Protein AF-A0A081C253-F1 (afdb_monomer_lite)

Radius of gyration: 20.44 Å; chains: 1; bounding box: 42×33×58 Å

Organism: Vecturithrix granuli (NCBI:txid1499967)

Foldseek 3Di:
DDPCPVVVVVVVLVVQLVVVCQAPNHGDDPVVSNCCSVCVQPDCDVVRNPCCPPPVDHGPVVVVVVVVVVVVVVVVVVVD

Secondary structure (DSSP, 8-state):
--TTHHHHHHHHHHHHHHHTSEETTEEPPHHHHHHHHH-S--S--GGGT-HHHHTSPPPHHHHHHHHHHHHHHHHHHHT-

Structure (mmCIF, N/CA/C/O backbone):
data_AF-A0A081C253-F1
#
_entry.id   AF-A0A081C253-F1
#
loop_
_atom_site.group_PDB
_atom_site.id
_atom_site.type_symbol
_atom_site.label_atom_id
_atom_site.label_alt_id
_atom_site.label_comp_id
_atom_site.label_asym_id
_atom_site.label_entity_id
_atom_site.label_seq_id
_atom_site.pdbx_PDB_ins_code
_atom_site.Cartn_x
_atom_site.Cartn_y
_atom_site.Cartn_z
_atom_site.occupancy
_atom_site.B_iso_or_equiv
_atom_site.auth_seq_id
_atom_site.auth_comp_id
_atom_site.auth_asym_id
_atom_site.auth_atom_id
_atom_site.pdbx_PDB_model_num
ATOM 1 N N . MET A 1 1 ? 22.621 -23.023 -8.098 1.00 50.88 1 MET A N 1
ATOM 2 C CA . MET A 1 1 ? 22.538 -21.708 -7.411 1.00 50.88 1 MET A CA 1
ATOM 3 C C . MET A 1 1 ? 22.106 -20.631 -8.414 1.00 50.88 1 MET A C 1
ATOM 5 O O . MET A 1 1 ? 22.907 -20.212 -9.237 1.00 50.88 1 MET A O 1
ATOM 9 N N . VAL A 1 2 ? 20.823 -20.245 -8.448 1.00 56.78 2 VAL A N 1
ATOM 10 C CA . VAL A 1 2 ? 20.278 -19.408 -9.543 1.00 56.78 2 VAL A CA 1
ATOM 11 C C . VAL A 1 2 ? 20.645 -17.928 -9.345 1.00 56.78 2 VAL A C 1
ATOM 13 O O . VAL A 1 2 ? 19.920 -17.181 -8.685 1.00 56.78 2 VAL A O 1
ATOM 16 N N . LYS A 1 3 ? 21.763 -17.495 -9.948 1.00 58.78 3 LYS A N 1
ATOM 17 C CA . LYS A 1 3 ? 22.240 -16.093 -9.982 1.00 58.78 3 LYS A CA 1
ATOM 18 C C . LYS A 1 3 ? 21.251 -15.110 -10.640 1.00 58.78 3 LYS A C 1
ATOM 20 O O . LYS A 1 3 ? 21.355 -13.905 -10.431 1.00 58.78 3 LYS A O 1
ATOM 25 N N . PHE A 1 4 ? 20.240 -15.601 -11.358 1.00 63.19 4 PHE A N 1
ATOM 26 C CA . PHE A 1 4 ? 19.267 -14.771 -12.080 1.00 63.19 4 PHE A CA 1
ATOM 27 C C . PHE A 1 4 ? 18.099 -14.248 -11.235 1.00 63.19 4 PHE A C 1
ATOM 29 O O . PHE A 1 4 ? 17.366 -13.372 -11.688 1.00 63.19 4 PHE A O 1
ATOM 36 N N . LYS A 1 5 ? 17.927 -14.701 -9.983 1.00 81.19 5 LYS A N 1
ATOM 37 C CA . LYS A 1 5 ? 16.767 -14.312 -9.155 1.00 81.19 5 LYS A CA 1
ATOM 38 C C . LYS A 1 5 ? 16.640 -12.792 -8.964 1.00 81.19 5 LYS A C 1
ATOM 40 O O . LYS A 1 5 ? 15.529 -12.272 -8.963 1.00 81.19 5 LYS A O 1
ATOM 45 N N . ARG A 1 6 ? 17.754 -12.059 -8.820 1.00 86.00 6 ARG A N 1
ATOM 46 C CA . ARG A 1 6 ? 17.731 -10.589 -8.662 1.00 86.00 6 ARG A CA 1
ATOM 47 C C . ARG A 1 6 ? 17.424 -9.870 -9.978 1.00 86.00 6 ARG A C 1
ATOM 49 O O . ARG A 1 6 ? 16.646 -8.921 -9.967 1.00 86.00 6 ARG A O 1
ATOM 56 N N . ALA A 1 7 ? 18.013 -10.323 -11.083 1.00 89.38 7 ALA A N 1
ATOM 57 C CA . ALA A 1 7 ? 17.780 -9.756 -12.411 1.00 89.38 7 ALA A CA 1
ATOM 58 C C . ALA A 1 7 ? 16.315 -9.931 -12.840 1.00 89.38 7 ALA A C 1
ATOM 60 O O . ALA A 1 7 ? 15.665 -8.961 -13.216 1.00 89.38 7 ALA A O 1
ATOM 61 N N . ILE A 1 8 ? 15.757 -11.130 -12.647 1.00 91.38 8 ILE A N 1
ATOM 62 C CA . ILE A 1 8 ? 14.353 -11.435 -12.954 1.00 91.38 8 ILE A CA 1
ATOM 63 C C . ILE A 1 8 ? 13.398 -10.552 -12.138 1.00 91.38 8 ILE A C 1
ATOM 65 O O . ILE A 1 8 ? 12.441 -10.009 -12.686 1.00 91.38 8 ILE A O 1
ATOM 69 N N . ARG A 1 9 ? 13.671 -10.335 -10.841 1.00 89.88 9 ARG A N 1
ATOM 70 C CA . ARG A 1 9 ? 12.850 -9.434 -10.012 1.00 89.88 9 ARG A CA 1
ATOM 71 C C . ARG A 1 9 ? 12.846 -7.995 -10.531 1.00 89.88 9 ARG A C 1
ATOM 73 O O . ARG A 1 9 ? 11.791 -7.368 -10.526 1.00 89.88 9 ARG A O 1
ATOM 80 N N . ARG A 1 10 ? 13.993 -7.478 -10.988 1.00 91.19 10 ARG A N 1
ATOM 81 C CA . ARG A 1 10 ? 14.075 -6.130 -11.578 1.00 91.19 10 ARG A CA 1
ATOM 82 C C . ARG A 1 10 ? 13.282 -6.040 -12.873 1.00 91.19 10 ARG A C 1
ATOM 84 O O . ARG A 1 10 ? 12.423 -5.174 -12.976 1.00 91.19 10 ARG A O 1
ATOM 91 N N . HIS A 1 11 ? 13.472 -7.005 -13.769 1.00 93.00 11 HIS A N 1
ATOM 92 C CA . HIS A 1 11 ? 12.722 -7.088 -15.019 1.00 93.00 11 HIS A CA 1
ATOM 93 C C . HIS A 1 11 ? 11.201 -7.127 -14.779 1.00 93.00 11 HIS A C 1
ATOM 95 O O . HIS A 1 11 ? 10.440 -6.375 -15.386 1.00 93.00 11 HIS A O 1
ATOM 101 N N . HIS A 1 12 ? 10.729 -7.946 -13.830 1.00 93.31 12 HIS A N 1
ATOM 102 C CA . HIS A 1 12 ? 9.306 -7.983 -13.472 1.00 93.31 12 HIS A CA 1
ATOM 103 C C . HIS A 1 12 ? 8.808 -6.651 -12.901 1.00 93.31 12 HIS A C 1
ATOM 105 O O . HIS A 1 12 ? 7.702 -6.223 -13.241 1.00 93.31 12 HIS A O 1
ATOM 111 N N . ARG A 1 13 ? 9.611 -5.989 -12.060 1.00 93.19 13 ARG A N 1
ATOM 112 C CA . ARG A 1 13 ? 9.278 -4.683 -11.479 1.00 93.19 13 ARG A CA 1
ATOM 113 C C . ARG A 1 13 ? 9.170 -3.604 -12.556 1.00 93.19 13 ARG A C 1
ATOM 115 O O . ARG A 1 13 ? 8.192 -2.865 -12.561 1.00 93.19 13 ARG A O 1
ATOM 122 N N . GLU A 1 14 ? 10.116 -3.545 -13.487 1.00 93.31 14 GLU A N 1
ATOM 123 C CA . GLU A 1 14 ? 10.107 -2.610 -14.623 1.00 93.31 14 GLU A CA 1
ATOM 124 C C . GLU A 1 14 ? 8.892 -2.831 -15.526 1.00 93.31 14 GLU A C 1
ATOM 126 O O . GLU A 1 14 ? 8.176 -1.884 -15.859 1.00 93.31 14 GLU A O 1
ATOM 131 N N . ARG A 1 15 ? 8.582 -4.096 -15.838 1.00 94.75 15 ARG A N 1
ATOM 132 C CA . ARG A 1 15 ? 7.374 -4.460 -16.589 1.00 94.75 15 ARG A CA 1
ATOM 133 C C . ARG A 1 15 ? 6.103 -3.952 -15.901 1.00 94.75 15 ARG A C 1
ATOM 135 O O . ARG A 1 15 ? 5.209 -3.430 -16.566 1.00 94.75 15 ARG A O 1
ATOM 142 N N . LEU A 1 16 ? 6.010 -4.098 -14.576 1.00 92.69 16 LEU A N 1
ATOM 143 C CA . LEU A 1 16 ? 4.859 -3.627 -13.800 1.00 92.69 16 LEU A CA 1
ATOM 144 C C . LEU A 1 16 ? 4.779 -2.099 -13.741 1.00 92.69 16 LEU A C 1
ATOM 146 O O . LEU A 1 16 ? 3.680 -1.575 -13.907 1.00 92.69 16 LEU A O 1
ATOM 150 N N . LYS A 1 17 ? 5.906 -1.391 -13.581 1.00 92.75 17 LYS A N 1
ATOM 151 C CA . LYS A 1 17 ? 5.947 0.081 -13.656 1.00 92.75 17 LYS A CA 1
ATOM 152 C C . LYS A 1 17 ? 5.390 0.574 -14.993 1.00 92.75 17 LYS A C 1
ATOM 154 O O . LYS A 1 17 ? 4.463 1.376 -15.012 1.00 92.75 17 LYS A O 1
ATOM 159 N N . LYS A 1 18 ? 5.855 -0.005 -16.109 1.00 91.56 18 LYS A N 1
ATOM 160 C CA . LYS A 1 18 ? 5.374 0.343 -17.457 1.00 91.56 18 LYS A CA 1
ATOM 161 C C . LYS A 1 18 ? 3.874 0.082 -17.620 1.00 91.56 18 LYS A C 1
ATOM 163 O O . LYS A 1 18 ? 3.162 0.930 -18.149 1.00 91.56 18 LYS A O 1
ATOM 168 N N . LYS A 1 19 ? 3.381 -1.063 -17.130 1.00 91.38 19 LYS A N 1
ATOM 169 C CA . LYS A 1 19 ? 1.950 -1.410 -17.179 1.00 91.38 19 LYS A CA 1
ATOM 170 C C . LYS A 1 19 ? 1.088 -0.472 -16.325 1.00 91.38 19 LYS A C 1
ATOM 172 O O . LYS A 1 19 ? -0.027 -0.160 -16.723 1.00 91.38 19 LYS A O 1
ATOM 177 N N . ARG A 1 20 ? 1.585 -0.035 -15.163 1.00 88.88 20 ARG A N 1
ATOM 178 C CA . ARG A 1 20 ? 0.865 0.826 -14.206 1.00 88.88 20 ARG A CA 1
ATOM 179 C C . ARG A 1 20 ? 1.185 2.319 -14.367 1.00 88.88 20 ARG A C 1
ATOM 181 O O . ARG A 1 20 ? 0.893 3.098 -13.468 1.00 88.88 20 ARG A O 1
ATOM 188 N N . ARG A 1 21 ? 1.756 2.733 -15.508 1.00 89.75 21 ARG A N 1
ATOM 189 C CA . ARG A 1 21 ? 2.047 4.146 -15.818 1.00 89.75 21 ARG A CA 1
ATOM 190 C C . ARG A 1 21 ? 0.790 5.017 -15.782 1.00 89.75 21 ARG A C 1
ATOM 192 O O . ARG A 1 21 ? 0.860 6.163 -15.351 1.00 89.75 21 ARG A O 1
ATOM 199 N N . TRP A 1 22 ? -0.336 4.471 -16.238 1.00 89.31 22 TRP A N 1
ATOM 200 C CA . TRP A 1 22 ? -1.649 5.089 -16.102 1.00 89.31 22 TRP A CA 1
ATOM 201 C C . TRP A 1 22 ? -2.424 4.363 -15.005 1.00 89.31 22 TRP A C 1
ATOM 203 O O . TRP A 1 22 ? -2.728 3.173 -15.123 1.00 89.31 22 TRP A O 1
ATOM 213 N N . HIS A 1 23 ? -2.680 5.060 -13.904 1.00 84.44 23 HIS A N 1
ATOM 214 C CA . HIS A 1 23 ? -3.363 4.506 -12.743 1.00 84.44 23 HIS A CA 1
ATOM 215 C C . HIS A 1 23 ? -4.066 5.623 -11.970 1.00 84.44 23 HIS A C 1
ATOM 217 O O . HIS A 1 23 ? -3.676 6.785 -12.059 1.00 84.44 23 HIS A O 1
ATOM 223 N N . PHE A 1 24 ? -5.133 5.287 -11.242 1.00 82.56 24 PHE A N 1
ATOM 224 C CA . PHE A 1 24 ? -5.990 6.277 -10.572 1.00 82.56 24 PHE A CA 1
ATOM 225 C C . PHE A 1 24 ? -6.479 7.405 -11.506 1.00 82.56 24 PHE A C 1
ATOM 227 O O . PHE A 1 24 ? -6.606 8.552 -11.092 1.00 82.56 24 PHE A O 1
ATOM 234 N N . GLY A 1 25 ? -6.715 7.086 -12.786 1.00 85.44 25 GLY A N 1
ATOM 235 C CA . GLY A 1 25 ? -7.211 8.034 -13.789 1.00 85.44 25 GLY A CA 1
ATOM 236 C C . GLY A 1 25 ? -6.179 9.033 -14.324 1.00 85.44 25 GLY A C 1
ATOM 237 O O . GLY A 1 25 ? -6.545 9.896 -15.116 1.00 85.44 25 GLY A O 1
ATOM 238 N N . ARG A 1 26 ? -4.897 8.933 -13.943 1.00 91.00 26 ARG A N 1
ATOM 239 C CA . ARG A 1 26 ? -3.840 9.844 -14.409 1.00 91.00 26 ARG A CA 1
ATOM 240 C C . ARG A 1 26 ? -2.530 9.131 -14.724 1.00 91.00 26 ARG A C 1
ATOM 242 O O . ARG A 1 26 ? -2.328 7.967 -14.384 1.00 91.00 26 ARG A O 1
ATOM 249 N N . ILE A 1 27 ? -1.626 9.850 -15.387 1.00 92.25 27 ILE A N 1
ATOM 250 C CA . ILE A 1 27 ? -0.240 9.409 -15.555 1.00 92.25 27 ILE A CA 1
ATOM 251 C C . ILE A 1 27 ? 0.498 9.648 -14.234 1.00 92.25 27 ILE A C 1
ATOM 253 O O . ILE A 1 27 ? 0.451 10.748 -13.685 1.00 92.25 27 ILE A O 1
ATOM 257 N N . LEU A 1 28 ? 1.152 8.607 -13.725 1.00 89.69 28 LEU A N 1
ATOM 258 C CA . LEU A 1 28 ? 1.896 8.647 -12.468 1.00 89.69 28 LEU A CA 1
ATOM 259 C C . LEU A 1 28 ? 3.347 9.092 -12.669 1.00 89.69 28 LEU A C 1
ATOM 261 O O . LEU A 1 28 ? 3.985 8.724 -13.664 1.00 89.69 28 LEU A O 1
ATOM 265 N N . THR A 1 29 ? 3.898 9.797 -11.680 1.00 91.38 29 THR A N 1
ATOM 266 C CA . THR A 1 29 ? 5.341 10.084 -11.613 1.00 91.38 29 THR A CA 1
ATOM 267 C C . THR A 1 29 ? 6.146 8.811 -11.328 1.00 91.38 29 THR A C 1
ATOM 269 O O . THR A 1 29 ? 5.592 7.768 -10.974 1.00 91.38 29 THR A O 1
ATOM 272 N N . GLU A 1 30 ? 7.468 8.855 -11.494 1.00 86.56 30 GLU A N 1
ATOM 273 C CA . GLU A 1 30 ? 8.313 7.668 -11.315 1.00 86.56 30 GLU A CA 1
ATOM 274 C C . GLU A 1 30 ? 8.277 7.109 -9.878 1.00 86.56 30 GLU A C 1
ATOM 276 O O . GLU A 1 30 ? 8.227 5.886 -9.684 1.00 86.56 30 GLU A O 1
ATOM 281 N N . ASP A 1 31 ? 8.193 7.993 -8.881 1.00 86.38 31 ASP A N 1
ATOM 282 C CA . ASP A 1 31 ? 8.048 7.627 -7.468 1.00 86.38 31 ASP A CA 1
ATOM 283 C C . ASP A 1 31 ? 6.679 7.002 -7.173 1.00 86.38 31 ASP A C 1
ATOM 285 O O . ASP A 1 31 ? 6.572 5.987 -6.475 1.00 86.38 31 ASP A O 1
ATOM 289 N N . GLU A 1 32 ? 5.614 7.574 -7.738 1.00 87.94 32 GLU A N 1
ATOM 290 C CA . GLU A 1 32 ? 4.250 7.063 -7.595 1.00 87.94 32 GLU A CA 1
ATOM 291 C C . GLU A 1 32 ? 4.088 5.691 -8.252 1.00 87.94 32 GLU A C 1
ATOM 293 O O . GLU A 1 32 ? 3.454 4.804 -7.680 1.00 87.94 32 GLU A O 1
ATOM 298 N N . GLN A 1 33 ? 4.717 5.471 -9.411 1.00 89.75 33 GLN A N 1
ATOM 299 C CA . GLN A 1 33 ? 4.746 4.160 -10.062 1.00 89.75 33 GLN A CA 1
ATOM 300 C C . GLN A 1 33 ? 5.416 3.110 -9.172 1.00 89.75 33 GLN A C 1
ATOM 302 O O . GLN A 1 33 ? 4.944 1.977 -9.108 1.00 89.75 33 GLN A O 1
ATOM 307 N N . GLY A 1 34 ? 6.489 3.472 -8.458 1.00 89.19 34 GLY A N 1
ATOM 308 C CA . GLY A 1 34 ? 7.113 2.597 -7.465 1.00 89.19 34 GLY A CA 1
ATOM 309 C C . GLY A 1 34 ? 6.125 2.172 -6.378 1.00 89.19 34 GLY A C 1
ATOM 310 O O . GLY A 1 34 ? 5.921 0.976 -6.168 1.00 89.19 34 GLY A O 1
ATOM 311 N N . LYS A 1 35 ? 5.448 3.151 -5.766 1.00 88.31 35 LYS A N 1
ATOM 312 C CA . LYS A 1 35 ? 4.438 2.916 -4.721 1.00 88.31 35 LYS A CA 1
ATOM 313 C C . LYS A 1 35 ? 3.286 2.055 -5.216 1.00 88.31 35 LYS A C 1
ATOM 315 O O . LYS A 1 35 ? 2.867 1.149 -4.515 1.00 88.31 35 LYS A O 1
ATOM 320 N N . VAL A 1 36 ? 2.804 2.296 -6.429 1.00 89.06 36 VAL A N 1
ATOM 321 C CA . VAL A 1 36 ? 1.686 1.548 -7.010 1.00 89.06 36 VAL A CA 1
ATOM 322 C C . VAL A 1 36 ? 2.084 0.132 -7.408 1.00 89.06 36 VAL A C 1
ATOM 324 O O . VAL A 1 36 ? 1.234 -0.752 -7.385 1.00 89.06 36 VAL A O 1
ATOM 327 N N . VAL A 1 37 ? 3.346 -0.129 -7.763 1.00 90.12 37 VAL A N 1
ATOM 328 C CA . VAL A 1 37 ? 3.838 -1.499 -7.982 1.00 90.12 37 VAL A CA 1
ATOM 329 C C . VAL A 1 37 ? 3.828 -2.298 -6.679 1.00 90.12 37 VAL A C 1
ATOM 331 O O . VAL A 1 37 ? 3.350 -3.434 -6.693 1.00 90.12 37 VAL A O 1
ATOM 334 N N . ASP A 1 38 ? 4.295 -1.695 -5.587 1.00 87.94 38 ASP A N 1
ATOM 335 C CA . ASP A 1 38 ? 4.391 -2.341 -4.272 1.00 87.94 38 ASP A CA 1
ATOM 336 C C . ASP A 1 38 ? 3.033 -2.445 -3.564 1.00 87.94 38 ASP A C 1
ATOM 338 O O . ASP A 1 38 ? 2.656 -3.514 -3.088 1.00 87.94 38 ASP A O 1
ATOM 342 N N . THR A 1 39 ? 2.265 -1.358 -3.575 1.00 83.50 39 THR A N 1
ATOM 343 C CA . THR A 1 39 ? 0.983 -1.204 -2.883 1.00 83.50 39 THR A CA 1
ATOM 344 C C . THR A 1 39 ? -0.044 -0.581 -3.839 1.00 83.50 39 THR A C 1
ATOM 346 O O . THR A 1 39 ? -0.285 0.627 -3.802 1.00 83.50 39 THR A O 1
ATOM 349 N N . PRO A 1 40 ? -0.671 -1.380 -4.726 1.00 77.50 40 PRO A N 1
ATOM 350 C CA . PRO A 1 40 ? -1.639 -0.873 -5.704 1.00 77.50 40 PRO A CA 1
ATOM 351 C C . PRO A 1 40 ? -2.908 -0.293 -5.064 1.00 77.50 40 PRO A C 1
ATOM 353 O O . PRO A 1 40 ? -3.574 0.538 -5.670 1.00 77.50 40 PRO A O 1
ATOM 356 N N . THR A 1 41 ? -3.240 -0.706 -3.842 1.00 77.88 41 THR A N 1
ATOM 357 C CA . THR A 1 41 ? -4.389 -0.216 -3.073 1.00 77.88 41 THR A CA 1
ATOM 358 C C . THR A 1 41 ? -3.879 0.482 -1.809 1.00 77.88 41 THR A C 1
ATOM 360 O O . THR A 1 41 ? -3.744 -0.157 -0.766 1.00 77.88 41 THR A O 1
ATOM 363 N N . PRO A 1 42 ? -3.531 1.779 -1.888 1.00 69.56 42 PRO A N 1
ATOM 364 C CA . PRO A 1 42 ? -2.864 2.493 -0.796 1.00 69.56 42 PRO A CA 1
ATOM 365 C C . PRO A 1 42 ? -3.773 2.752 0.409 1.00 69.56 42 PRO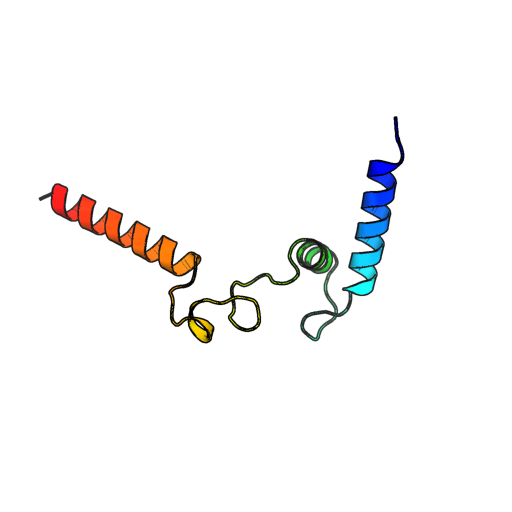 A C 1
ATOM 367 O O . PRO A 1 42 ? -3.289 3.103 1.481 1.00 69.56 42 PRO A O 1
ATOM 370 N N . CYS A 1 43 ? -5.083 2.595 0.249 1.00 69.44 43 CYS A N 1
ATOM 371 C CA . CYS A 1 43 ? -6.052 2.794 1.308 1.00 69.44 43 CYS A CA 1
ATOM 372 C C . CYS A 1 43 ? -6.808 1.501 1.610 1.00 69.44 43 CYS A C 1
ATOM 374 O O . CYS A 1 43 ? -7.203 0.755 0.717 1.00 69.44 43 CYS A O 1
ATOM 376 N N . SER A 1 44 ? -7.105 1.292 2.889 1.00 59.22 44 SER A N 1
ATOM 377 C CA . SER A 1 44 ? -8.111 0.346 3.359 1.00 59.22 44 SER A CA 1
ATOM 378 C C . SER A 1 44 ? -9.511 0.947 3.158 1.00 59.22 44 SER A C 1
ATOM 380 O O . SER A 1 44 ? -10.229 1.097 4.135 1.00 59.22 44 SER A O 1
ATOM 382 N N . CYS A 1 45 ? -9.849 1.400 1.930 1.00 58.00 45 CYS A N 1
ATOM 383 C CA . CYS A 1 45 ? -11.149 1.964 1.471 1.00 58.00 45 CYS A CA 1
ATOM 384 C C . CYS A 1 45 ? -12.106 0.825 1.002 1.00 58.00 45 CYS A C 1
ATOM 386 O O . CYS A 1 45 ? -11.572 -0.177 0.612 1.00 58.00 45 CYS A O 1
ATOM 388 N N . SER A 1 46 ? -13.454 0.840 1.043 1.00 51.09 46 SER A N 1
ATOM 389 C CA . SER A 1 46 ? -14.297 -0.407 0.950 1.00 51.09 46 SER A CA 1
ATOM 390 C C . SER A 1 46 ? -14.206 -1.013 -0.423 1.00 51.09 46 SER A C 1
ATOM 392 O O . SER A 1 46 ? -13.929 -2.192 -0.581 1.00 51.09 46 SER A O 1
ATOM 394 N N . LEU A 1 47 ? -14.261 -0.141 -1.415 1.00 48.50 47 LEU A N 1
ATOM 395 C CA . LEU A 1 47 ? -13.903 -0.408 -2.802 1.00 48.50 47 LEU A CA 1
ATOM 396 C C . LEU A 1 47 ? -12.485 -0.998 -2.974 1.00 48.50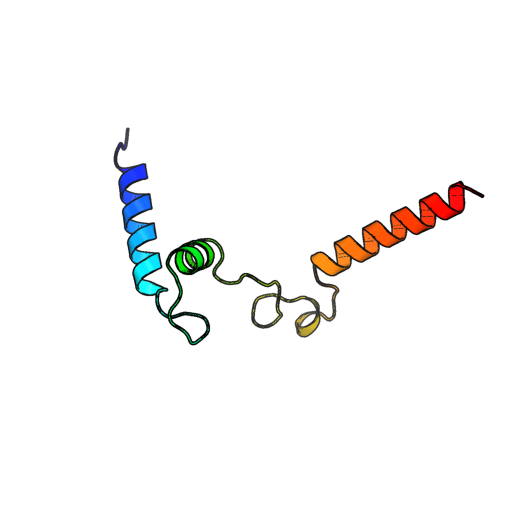 47 LEU A C 1
ATOM 398 O O . LEU A 1 47 ? -12.195 -1.592 -4.001 1.00 48.50 47 LEU A O 1
ATOM 402 N N . CYS A 1 48 ? -11.636 -0.851 -1.961 1.00 60.91 48 CYS A N 1
ATOM 403 C CA . CYS A 1 48 ? -10.264 -1.322 -1.818 1.00 60.91 48 CYS A CA 1
ATOM 404 C C . CYS A 1 48 ? -10.066 -2.380 -0.682 1.00 60.91 48 CYS A C 1
ATOM 406 O O . CYS A 1 48 ? -8.941 -2.841 -0.516 1.00 60.91 48 CYS A O 1
ATOM 408 N N . GLY A 1 49 ? -11.089 -2.717 0.139 1.00 59.38 49 GLY A N 1
ATOM 409 C CA . GLY A 1 49 ? -10.977 -3.367 1.472 1.00 59.38 49 GLY A CA 1
ATOM 410 C C . GLY A 1 49 ? -11.276 -2.565 2.786 1.00 59.38 49 GLY A C 1
ATOM 411 O O . GLY A 1 49 ? -10.737 -2.921 3.826 1.00 59.38 49 GLY A O 1
ATOM 412 N N . ASN A 1 50 ? -12.087 -1.493 2.812 1.00 61.88 50 ASN A N 1
ATOM 413 C CA . ASN A 1 50 ? -12.551 -0.727 4.008 1.00 61.88 50 ASN A CA 1
ATOM 414 C C . ASN A 1 50 ? -13.619 -1.465 4.760 1.00 61.88 50 ASN A C 1
ATOM 416 O O . ASN A 1 50 ? -14.734 -1.619 4.239 1.00 61.88 50 ASN A O 1
ATOM 420 N N . PRO A 1 51 ? -13.324 -1.741 6.028 1.00 66.94 51 PRO A N 1
ATOM 421 C CA . PRO A 1 51 ? -14.284 -2.316 6.933 1.00 6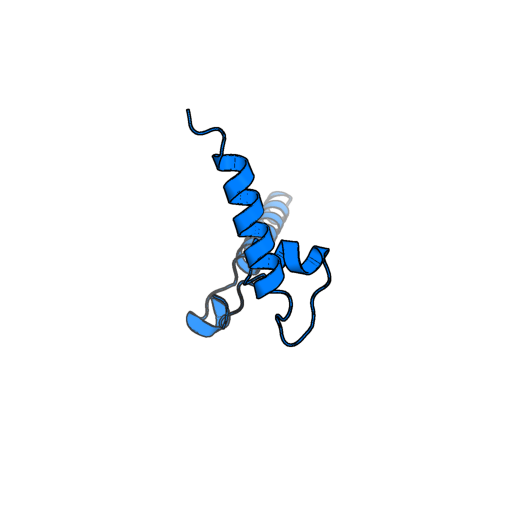6.94 51 PRO A CA 1
ATOM 422 C C . PRO A 1 51 ? -15.542 -1.459 7.121 1.00 66.94 51 PRO A C 1
ATOM 424 O O . PRO A 1 51 ? -16.631 -2.020 7.176 1.00 66.94 51 PRO A O 1
ATOM 427 N N . ARG A 1 52 ? -15.457 -0.118 7.089 1.00 67.81 52 ARG A N 1
ATOM 428 C CA . ARG A 1 52 ? -16.619 0.752 7.359 1.00 67.81 52 ARG A CA 1
ATOM 429 C C . ARG A 1 52 ? -17.768 0.588 6.383 1.00 67.81 52 ARG A C 1
ATOM 431 O O . ARG A 1 52 ? -18.916 0.734 6.781 1.00 67.81 52 ARG A O 1
ATOM 438 N N . ARG A 1 53 ? -17.475 0.355 5.103 1.00 57.41 53 ARG A N 1
ATOM 439 C CA . ARG A 1 53 ? -18.515 0.343 4.062 1.00 57.41 53 ARG A CA 1
ATOM 440 C C . ARG A 1 53 ? -18.945 -1.060 3.627 1.00 57.41 53 ARG A C 1
ATOM 442 O O . ARG A 1 53 ? -19.989 -1.167 3.004 1.00 57.41 53 ARG A O 1
ATOM 449 N N . HIS A 1 54 ? -18.211 -2.110 3.993 1.00 69.94 54 HIS A N 1
ATOM 450 C CA . HIS A 1 54 ? -18.635 -3.493 3.714 1.00 69.94 54 HIS A CA 1
ATOM 451 C C . HIS A 1 54 ? -19.061 -4.273 4.953 1.00 69.94 54 HIS A C 1
ATOM 453 O O . HIS A 1 54 ? -19.916 -5.141 4.851 1.00 69.94 54 HIS A O 1
ATOM 459 N N . PHE A 1 55 ? -18.486 -3.957 6.113 1.00 74.00 55 PHE A N 1
ATOM 460 C CA . PHE A 1 55 ? -18.697 -4.701 7.358 1.00 74.00 55 PHE A CA 1
ATOM 461 C C . PHE A 1 55 ? -19.191 -3.803 8.501 1.00 74.00 55 PHE A C 1
ATOM 463 O O . PHE A 1 55 ? -19.377 -4.274 9.613 1.00 74.00 55 PHE A O 1
ATOM 470 N N . HIS A 1 56 ? -19.392 -2.503 8.241 1.00 73.38 56 HIS A N 1
ATOM 471 C CA . HIS A 1 56 ? -19.744 -1.489 9.245 1.00 73.38 56 HIS A CA 1
ATOM 472 C C . HIS A 1 56 ? -18.776 -1.422 10.443 1.00 73.38 56 HIS A C 1
ATOM 474 O O . HIS A 1 56 ? -19.116 -0.920 11.511 1.00 73.38 56 HIS A O 1
ATOM 480 N N . GLU A 1 57 ? -17.535 -1.867 10.242 1.00 77.62 57 GLU 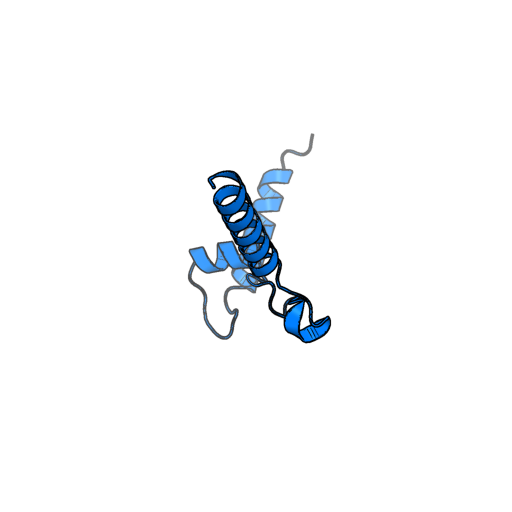A N 1
ATOM 481 C CA . GLU A 1 57 ? -16.482 -1.882 11.256 1.00 77.62 57 GLU A CA 1
ATOM 482 C C . GLU A 1 57 ? -15.535 -0.682 11.127 1.00 77.62 57 GLU A C 1
ATOM 484 O O . GLU A 1 57 ? -15.383 -0.088 10.061 1.00 77.62 57 GLU A O 1
ATOM 489 N N . LEU A 1 58 ? -14.824 -0.351 12.207 1.00 73.25 58 LEU A N 1
ATOM 490 C CA . LEU A 1 58 ? -13.755 0.650 12.178 1.00 73.25 58 LEU A CA 1
ATOM 491 C C . LEU A 1 58 ? -12.600 0.222 11.255 1.00 73.25 58 LEU A C 1
ATOM 493 O O . LEU A 1 58 ? -12.197 -0.945 11.222 1.00 73.25 58 LEU A O 1
ATOM 497 N N . THR A 1 59 ? -12.000 1.184 10.551 1.00 72.44 59 THR A N 1
AT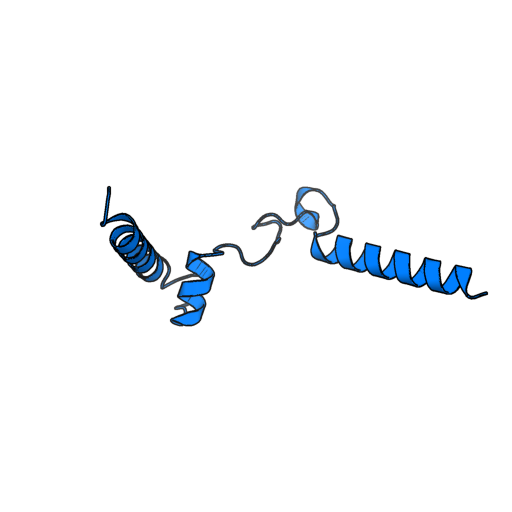OM 498 C CA . THR A 1 59 ? -10.742 0.953 9.823 1.00 72.44 59 THR A CA 1
ATOM 499 C C . THR A 1 59 ? -9.609 0.589 10.788 1.00 72.44 59 THR A C 1
ATOM 501 O O . THR A 1 59 ? -9.643 0.909 11.974 1.00 72.44 59 THR A O 1
ATOM 504 N N . VAL A 1 60 ? -8.543 -0.045 10.287 1.00 71.31 60 VAL A N 1
ATOM 505 C CA . VAL A 1 60 ? -7.345 -0.364 11.095 1.00 71.31 60 VAL A CA 1
ATOM 506 C C . VAL A 1 60 ? -6.728 0.889 11.735 1.00 71.31 60 VAL A C 1
ATOM 508 O O . VAL A 1 60 ? -6.267 0.834 12.872 1.00 71.31 60 VAL A O 1
ATOM 511 N N . GLN A 1 61 ? -6.754 2.021 11.032 1.00 71.12 61 GLN A N 1
ATOM 512 C CA . GLN A 1 61 ? -6.256 3.300 11.544 1.00 71.12 61 GLN A CA 1
ATOM 513 C C . GLN A 1 61 ? -7.138 3.827 12.680 1.00 71.12 61 GLN A C 1
ATOM 515 O O . GLN A 1 61 ? -6.627 4.224 13.721 1.00 71.12 61 GLN A O 1
ATOM 520 N N . GLU A 1 62 ? -8.459 3.753 12.530 1.00 74.44 62 GLU A N 1
ATOM 521 C CA . GLU A 1 62 ? -9.403 4.173 13.571 1.00 74.44 62 GLU A CA 1
ATOM 522 C C . GLU A 1 62 ? -9.373 3.254 14.791 1.00 74.44 62 GLU A C 1
ATOM 524 O O . GLU A 1 62 ? -9.468 3.740 15.912 1.00 74.44 62 GLU A O 1
ATOM 529 N N . ARG A 1 63 ? -9.167 1.944 14.597 1.00 78.06 63 ARG A N 1
ATOM 530 C CA . ARG A 1 63 ? -8.926 1.001 15.699 1.00 78.06 63 ARG A CA 1
ATOM 531 C C . ARG A 1 63 ? -7.676 1.379 16.498 1.00 78.06 63 ARG A C 1
ATOM 533 O O . ARG A 1 63 ? -7.723 1.359 17.723 1.00 78.06 63 ARG A O 1
ATOM 540 N N . ARG A 1 64 ? -6.585 1.769 15.824 1.00 77.31 64 ARG A N 1
ATOM 541 C CA . ARG A 1 64 ? -5.362 2.266 16.482 1.00 77.31 64 ARG A CA 1
ATOM 542 C C . ARG A 1 64 ? -5.611 3.541 17.282 1.00 77.31 64 ARG A C 1
ATOM 544 O O . ARG A 1 64 ? -5.255 3.586 18.452 1.00 77.31 64 ARG A O 1
ATOM 551 N N . ILE A 1 65 ? -6.272 4.530 16.683 1.00 84.44 65 ILE A N 1
ATOM 552 C CA . ILE A 1 65 ? -6.577 5.802 17.354 1.00 84.44 65 ILE A CA 1
ATOM 553 C C . ILE A 1 65 ? -7.492 5.571 18.566 1.00 84.44 65 ILE A C 1
ATOM 555 O O . ILE A 1 65 ? -7.245 6.118 19.637 1.00 84.44 65 ILE A O 1
ATOM 559 N N . ALA A 1 66 ? -8.528 4.739 18.428 1.00 81.94 66 ALA A N 1
ATOM 560 C CA . ALA A 1 66 ? -9.437 4.414 19.526 1.00 81.94 66 ALA A CA 1
ATOM 561 C C . ALA A 1 66 ? -8.713 3.706 20.685 1.00 81.94 66 ALA A C 1
ATOM 563 O O . ALA A 1 66 ? -8.967 4.018 21.848 1.00 81.94 66 ALA A O 1
ATOM 564 N N . PHE A 1 67 ? -7.783 2.798 20.373 1.00 79.75 67 PHE A N 1
ATOM 565 C CA . PHE A 1 67 ? -6.938 2.141 21.368 1.00 79.75 67 PHE A CA 1
ATOM 566 C C . PHE A 1 67 ? -6.031 3.143 22.098 1.00 79.75 67 PHE A C 1
ATOM 568 O O . PHE A 1 67 ? -6.021 3.176 23.326 1.00 79.75 67 PHE A O 1
ATOM 575 N N . GLU A 1 68 ? -5.335 4.014 21.364 1.00 81.31 68 GLU A N 1
ATOM 576 C CA . GLU A 1 68 ? -4.476 5.060 21.941 1.00 81.31 68 GLU A CA 1
ATOM 577 C C . GLU A 1 68 ? -5.263 6.019 22.847 1.00 81.31 68 GLU A C 1
ATOM 579 O O . GLU A 1 68 ? -4.818 6.352 23.947 1.00 81.31 68 GLU A O 1
ATOM 584 N N . GLN A 1 69 ? -6.470 6.416 22.437 1.00 75.38 69 GLN A N 1
ATOM 585 C CA . GLN A 1 69 ? -7.358 7.241 23.258 1.00 75.38 69 GLN A CA 1
ATOM 586 C C . GLN A 1 69 ? -7.857 6.512 24.511 1.00 75.38 69 GLN A C 1
ATOM 588 O O . GLN A 1 69 ? -8.006 7.144 25.559 1.00 75.38 69 GLN A O 1
ATOM 593 N N . GLY A 1 70 ? -8.106 5.203 24.426 1.00 81.19 70 GLY A N 1
ATOM 594 C CA . GLY A 1 70 ? -8.447 4.365 25.576 1.00 81.19 70 GLY A CA 1
ATOM 595 C C . GLY A 1 70 ? -7.320 4.335 26.608 1.00 81.19 70 GLY A C 1
ATOM 596 O O . GLY A 1 70 ? -7.547 4.669 27.770 1.00 81.19 70 GLY A O 1
ATOM 597 N N . VAL A 1 71 ? -6.093 4.056 26.160 1.00 71.12 71 VAL A N 1
ATOM 598 C CA . VAL A 1 71 ? -4.885 4.048 27.004 1.00 71.12 71 VAL A CA 1
ATOM 599 C C . VAL A 1 71 ? -4.654 5.412 27.662 1.00 71.12 71 VAL A C 1
ATOM 601 O O . VAL A 1 71 ? -4.394 5.490 28.862 1.00 71.12 71 VAL A O 1
ATOM 604 N N . LEU A 1 72 ? -4.808 6.507 26.912 1.00 64.44 72 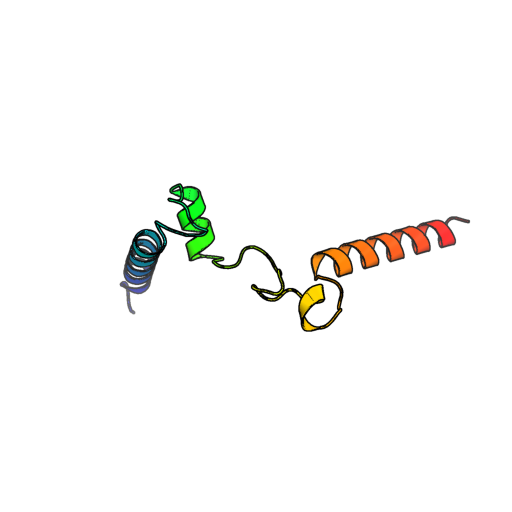LEU A N 1
ATOM 605 C CA . LEU A 1 72 ? -4.694 7.867 27.449 1.00 64.44 72 LEU A CA 1
ATOM 606 C C . LEU A 1 72 ? -5.752 8.169 28.518 1.00 64.44 72 LEU A C 1
ATOM 608 O O . LEU A 1 72 ? -5.433 8.771 29.545 1.00 64.44 72 LEU A O 1
ATOM 612 N N . ARG A 1 73 ? -7.003 7.743 28.305 1.00 68.69 73 ARG A N 1
ATOM 613 C CA . ARG A 1 73 ? -8.088 7.909 29.287 1.00 68.69 73 ARG A CA 1
ATOM 614 C C . ARG A 1 73 ? -7.836 7.106 30.557 1.00 68.69 73 ARG A C 1
ATOM 616 O O . ARG A 1 73 ? -8.113 7.603 31.646 1.00 68.69 73 ARG A O 1
ATOM 623 N N . GLU A 1 74 ? -7.313 5.895 30.428 1.00 71.44 74 GLU A N 1
ATOM 624 C CA . GLU A 1 74 ? -7.014 5.015 31.555 1.00 71.44 74 GLU A CA 1
ATOM 625 C C . GLU A 1 74 ? -5.832 5.534 32.386 1.00 71.44 74 GLU A C 1
ATOM 627 O O . GLU A 1 74 ? -5.943 5.661 33.605 1.00 71.44 74 GLU A O 1
ATOM 632 N N . LEU A 1 75 ? -4.760 5.992 31.733 1.00 61.59 75 LEU A N 1
ATOM 633 C CA . LEU A 1 75 ? -3.645 6.684 32.391 1.00 61.59 75 LEU A CA 1
ATOM 634 C C . LEU A 1 75 ? -4.087 7.972 33.104 1.00 61.59 75 LEU A C 1
ATOM 636 O O . LEU A 1 75 ? -3.624 8.258 34.207 1.00 61.59 75 LEU A O 1
ATOM 640 N N . ALA A 1 76 ? -4.994 8.749 32.504 1.00 65.25 76 ALA A N 1
ATOM 641 C CA . ALA A 1 76 ? -5.568 9.938 33.138 1.00 65.25 76 ALA A CA 1
ATOM 642 C C . ALA A 1 76 ? -6.484 9.602 34.332 1.00 65.25 76 ALA A C 1
ATOM 644 O O . ALA A 1 76 ? -6.710 10.449 35.195 1.00 65.25 76 ALA A O 1
ATOM 645 N N . ARG A 1 77 ? -7.024 8.378 34.389 1.00 71.81 77 ARG A N 1
ATOM 646 C CA . ARG A 1 77 ? -7.842 7.884 35.504 1.00 71.81 77 ARG A CA 1
ATOM 647 C C . ARG A 1 77 ? -6.979 7.423 36.677 1.00 71.81 77 ARG A C 1
ATOM 649 O O . ARG A 1 77 ? -7.320 7.741 37.804 1.00 71.81 77 ARG A O 1
ATOM 656 N N . LEU A 1 78 ? -5.866 6.740 36.400 1.00 70.56 78 LEU A N 1
ATOM 657 C CA . LEU A 1 78 ? -4.881 6.281 37.394 1.00 70.56 78 LEU A CA 1
ATOM 658 C C . LEU A 1 78 ? -4.040 7.414 38.006 1.00 70.56 78 LEU A C 1
ATOM 660 O O . LEU A 1 78 ? -3.410 7.225 39.037 1.00 70.56 78 LEU A O 1
ATOM 664 N N . ARG A 1 79 ? -3.997 8.579 37.351 1.00 62.62 79 ARG A N 1
ATOM 665 C CA . ARG A 1 79 ? -3.317 9.792 37.836 1.00 62.62 79 ARG A CA 1
ATOM 666 C C . ARG A 1 79 ? -4.171 10.669 38.767 1.00 62.62 79 ARG A C 1
ATOM 668 O O . ARG A 1 79 ? -3.714 11.752 39.124 1.00 62.62 79 ARG A O 1
ATOM 675 N N . ARG A 1 80 ? -5.389 10.241 39.110 1.00 52.44 80 ARG A N 1
ATOM 676 C CA . ARG A 1 80 ? -6.225 10.846 40.159 1.00 52.44 80 ARG A CA 1
ATOM 677 C C . ARG A 1 80 ? -6.110 10.043 41.440 1.00 52.44 80 ARG A C 1
ATOM 679 O O . ARG A 1 80 ? -6.202 10.686 42.503 1.00 52.44 80 ARG A O 1
#

Sequence (80 aa):
MVKFKRAIRRHHRERLKKKRRWHFGRILTEDEQGKVVDTPTPCSCSLCGNPRRHFHELTVQERRIAFEQGVLRELARLRR

pLDDT: mean 77.5, std 12.66, range [48.5, 94.75]